Protein AF-A0AAW1HS31-F1 (afdb_monomer_lite)

Organism: Popillia japonica (NCBI:txid7064)

InterPro domains:
  IPR005956 4-hydroxyphenylpyruvate dioxygenase [PTHR11959] (34-138)
  IPR029068 Glyoxalase/Bleomycin resistance protein/Dihydroxybiphenyl dioxygenase [G3DSA:3.10.180.10] (16-138)
  IPR029068 Glyoxalase/Bleomycin resistance protein/Dihydroxybiphenyl dioxygenase [SSF54593] (34-125)

Sequence (138 aa):
MDITKLLNTITTIPNKKETLLHELRPSTHVPEQKVKNLKERGTEFLQVPDSYYELLRERLKESKVQVAESLDTLQELKILIDYDDDGYLLQIFTKNMQDRPTLFLEVIQRRNHNGFGAGNFKSLFEAIELEQAKRGNL

Secondary structure (DSSP, 8-state):
--HHHHHHHHHT-TT-TTSS-S--------HHHHHHHHHHTT-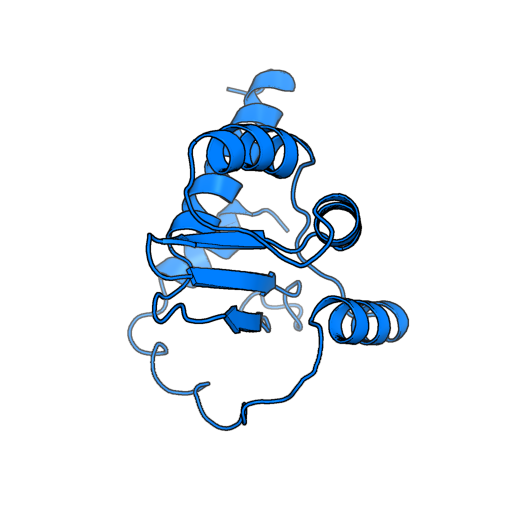-B----HHHHHHHHHHHHS-S----S-HHHHHHHT-EEEE-SS-EEEEEEBPPSSSSTT---EEEEEES--S--HHHHHHHHHHHHHHHHHHT--

Radius of gyration: 15.39 Å; chains: 1; bounding box: 34×44×35 Å

Foldseek 3Di:
DDVVVLVCLVVPDPPPPPPPPPDDDQDPDDVLVVLVVCVVVVWAWDAFDVVLLVVVVVVVVVAPEDDPDDSVSCNVSVWFWDDDNQWIKIKIKTQQPDPPRNDIDMDMDTDRDDDDCPVRVVSSVVRVVVVCVVVPPD

pLDDT: mean 73.78, std 20.21, range [31.97, 94.31]

Structure (mmCIF, N/CA/C/O backbone):
data_AF-A0AAW1HS31-F1
#
_entry.id   AF-A0AAW1HS31-F1
#
loop_
_atom_site.group_PDB
_atom_site.id
_atom_site.type_symbol
_atom_site.label_atom_id
_atom_site.label_alt_id
_atom_site.label_comp_id
_atom_site.label_asym_id
_atom_site.label_entity_id
_atom_site.label_seq_id
_atom_site.pdbx_PDB_ins_code
_atom_site.Cartn_x
_atom_site.Cartn_y
_atom_site.Cartn_z
_atom_site.occupancy
_atom_site.B_iso_or_equiv
_atom_site.auth_seq_id
_atom_site.auth_comp_id
_atom_site.auth_asym_id
_atom_site.auth_atom_id
_atom_site.pdbx_PDB_model_num
ATOM 1 N N . MET A 1 1 ? -10.506 2.565 15.817 1.00 46.16 1 MET A N 1
ATOM 2 C CA . MET A 1 1 ? -9.330 1.968 16.478 1.00 46.16 1 MET A CA 1
ATOM 3 C C . MET A 1 1 ? -8.109 2.712 15.982 1.00 46.16 1 MET A C 1
ATOM 5 O O . MET A 1 1 ? -7.924 2.783 14.777 1.00 46.16 1 MET A O 1
ATOM 9 N N . ASP A 1 2 ? -7.380 3.345 16.894 1.00 42.19 2 ASP A N 1
ATOM 10 C CA . ASP A 1 2 ? -6.192 4.146 16.598 1.00 42.19 2 ASP A CA 1
ATOM 11 C C . ASP A 1 2 ? -5.081 3.240 16.044 1.00 42.19 2 ASP A C 1
ATOM 13 O O . ASP A 1 2 ? -4.793 2.196 16.637 1.00 42.19 2 ASP A O 1
ATOM 17 N N . ILE A 1 3 ? -4.492 3.608 14.906 1.00 41.12 3 ILE A N 1
ATOM 18 C CA . ILE A 1 3 ? -3.415 2.851 14.247 1.00 41.12 3 ILE A CA 1
ATOM 19 C C . ILE A 1 3 ? -2.239 2.658 15.218 1.00 41.12 3 ILE A C 1
ATOM 21 O O . ILE A 1 3 ? -1.629 1.591 15.255 1.00 41.12 3 ILE A O 1
ATOM 25 N N . THR A 1 4 ? -2.039 3.616 16.123 1.00 38.69 4 THR A N 1
ATOM 26 C CA . THR A 1 4 ? -1.068 3.571 17.222 1.00 38.69 4 THR A CA 1
ATOM 27 C C . THR A 1 4 ? -1.280 2.378 18.166 1.00 38.69 4 THR A C 1
ATOM 29 O O . THR A 1 4 ? -0.321 1.766 18.634 1.00 38.69 4 THR A O 1
ATOM 32 N N . LYS A 1 5 ? -2.535 1.975 18.422 1.00 44.06 5 LYS A N 1
ATOM 33 C CA . LYS A 1 5 ? -2.842 0.798 19.257 1.00 44.06 5 LYS A CA 1
ATOM 34 C C . LYS A 1 5 ? -2.558 -0.515 18.531 1.00 44.06 5 LYS A C 1
ATOM 36 O O . LYS A 1 5 ? -2.081 -1.448 19.166 1.00 44.06 5 LYS A O 1
ATOM 41 N N . LEU A 1 6 ? -2.810 -0.575 17.222 1.00 43.94 6 LEU A N 1
ATOM 42 C CA . LEU A 1 6 ? -2.469 -1.742 16.404 1.00 43.94 6 LEU A CA 1
ATOM 43 C C . LEU A 1 6 ? -0.945 -1.934 16.334 1.00 43.94 6 LEU A C 1
ATOM 45 O O . LEU A 1 6 ? -0.460 -3.053 16.485 1.00 43.94 6 LEU A O 1
ATOM 49 N N . LEU A 1 7 ? -0.198 -0.833 16.194 1.00 45.41 7 LEU A N 1
ATOM 50 C CA . LEU A 1 7 ? 1.267 -0.815 16.181 1.00 45.41 7 LEU A CA 1
ATOM 51 C C . LEU A 1 7 ? 1.863 -1.366 17.480 1.00 45.41 7 LEU A C 1
ATOM 53 O O . LEU A 1 7 ? 2.712 -2.252 17.421 1.00 45.41 7 LEU A O 1
ATOM 57 N N . ASN A 1 8 ? 1.371 -0.922 18.641 1.00 40.22 8 ASN A N 1
ATOM 58 C CA . ASN A 1 8 ? 1.824 -1.456 19.928 1.00 40.22 8 ASN A CA 1
ATOM 59 C C . ASN A 1 8 ? 1.513 -2.944 20.085 1.00 40.22 8 ASN A C 1
ATOM 61 O O . ASN A 1 8 ? 2.311 -3.665 20.670 1.00 40.22 8 ASN A O 1
ATOM 65 N N . THR A 1 9 ? 0.395 -3.441 19.554 1.00 43.16 9 THR A N 1
ATOM 66 C CA . THR A 1 9 ? 0.098 -4.877 19.612 1.00 43.16 9 THR A CA 1
ATOM 67 C C . THR A 1 9 ? 1.011 -5.700 18.703 1.00 43.16 9 THR A C 1
ATOM 69 O O . THR A 1 9 ? 1.429 -6.781 19.096 1.00 43.16 9 THR A O 1
ATOM 72 N N . ILE A 1 10 ? 1.378 -5.202 17.521 1.00 40.97 10 ILE A N 1
ATOM 73 C CA . ILE A 1 10 ? 2.256 -5.933 16.594 1.00 40.97 10 ILE A CA 1
ATOM 74 C C . ILE A 1 10 ? 3.709 -5.962 17.100 1.00 40.97 10 ILE A C 1
ATOM 76 O O . ILE A 1 10 ? 4.384 -6.983 16.968 1.00 40.97 10 ILE A O 1
ATOM 80 N N . THR A 1 11 ? 4.194 -4.880 17.718 1.00 37.47 11 THR A N 1
ATOM 81 C CA . THR A 1 11 ? 5.575 -4.793 18.230 1.00 37.47 11 THR A CA 1
ATOM 82 C C . THR A 1 11 ? 5.789 -5.512 19.565 1.00 37.47 11 THR A C 1
ATOM 84 O O . THR A 1 11 ? 6.919 -5.894 19.866 1.00 37.47 11 THR A O 1
ATOM 87 N N . THR A 1 12 ? 4.732 -5.734 20.357 1.00 35.53 12 THR A N 1
ATOM 88 C CA . THR A 1 12 ? 4.826 -6.321 21.710 1.00 35.53 12 THR A CA 1
ATOM 89 C C . THR A 1 12 ? 4.502 -7.807 21.798 1.00 35.53 12 THR A C 1
ATOM 91 O O . THR A 1 12 ? 4.485 -8.324 22.908 1.00 35.53 12 THR A O 1
ATOM 94 N N . ILE A 1 13 ? 4.275 -8.522 20.691 1.00 40.03 13 ILE A N 1
ATOM 95 C CA . ILE A 1 13 ? 4.092 -9.982 20.724 1.00 40.03 13 ILE A CA 1
ATOM 96 C C . ILE A 1 13 ? 5.450 -10.663 20.491 1.00 40.03 13 ILE A C 1
ATOM 98 O O . ILE A 1 13 ? 5.877 -10.804 19.339 1.00 40.03 13 ILE A O 1
ATOM 102 N N . PRO A 1 14 ? 6.149 -11.136 21.543 1.00 35.47 14 PRO A N 1
ATOM 103 C CA . PRO A 1 14 ? 7.356 -11.922 21.374 1.00 35.47 14 PRO A CA 1
ATOM 104 C C . PRO A 1 14 ? 6.911 -13.353 21.027 1.00 35.47 14 PRO A C 1
ATOM 106 O O . PRO A 1 14 ? 6.043 -13.921 21.686 1.00 35.47 14 PRO A O 1
ATOM 109 N N . ASN A 1 15 ? 7.496 -13.954 19.992 1.00 35.78 15 ASN A N 1
ATOM 110 C CA . ASN A 1 15 ? 7.335 -15.381 19.659 1.00 35.78 15 ASN A CA 1
ATOM 111 C C . ASN A 1 15 ? 5.960 -15.882 19.158 1.00 35.78 15 ASN A C 1
ATOM 113 O O . ASN A 1 15 ? 5.616 -17.040 19.370 1.00 35.78 15 ASN A O 1
ATOM 117 N N . LYS A 1 16 ? 5.217 -15.093 18.368 1.00 36.88 16 LYS A N 1
ATOM 118 C CA . LYS A 1 16 ? 4.195 -15.641 17.435 1.00 36.88 16 LYS A CA 1
ATOM 119 C C . LYS A 1 16 ? 4.514 -15.416 15.952 1.00 36.88 16 LYS A C 1
ATOM 121 O O . LYS A 1 16 ? 3.624 -15.447 15.110 1.00 36.88 16 LYS A O 1
ATOM 126 N N . LYS A 1 17 ? 5.793 -15.228 15.613 1.00 39.12 17 LYS A N 1
ATOM 127 C CA . LYS A 1 17 ? 6.248 -15.072 14.220 1.00 39.12 17 LYS A CA 1
ATOM 128 C C . LYS A 1 17 ? 6.181 -16.367 13.382 1.00 39.12 17 LYS A C 1
ATOM 130 O O . LYS A 1 17 ? 6.359 -16.285 12.175 1.00 39.12 17 LYS A O 1
ATOM 135 N N . GLU A 1 18 ? 5.880 -17.530 13.973 1.00 33.84 18 GLU A N 1
ATOM 136 C CA . GLU A 1 18 ? 6.048 -18.841 13.309 1.00 33.84 18 GLU A CA 1
ATOM 137 C C . GLU A 1 18 ? 4.809 -19.762 13.251 1.00 33.84 18 GLU A C 1
ATOM 139 O O . GLU A 1 18 ? 4.937 -20.933 12.912 1.00 33.84 18 GLU A O 1
ATOM 144 N N . THR A 1 19 ? 3.579 -19.302 13.517 1.00 31.97 19 THR A N 1
ATOM 145 C CA . THR A 1 19 ? 2.405 -20.216 13.448 1.00 31.97 19 THR A CA 1
ATOM 146 C C . THR A 1 19 ? 1.187 -19.635 12.739 1.00 31.97 19 THR A C 1
ATOM 148 O O . THR A 1 19 ? 0.062 -19.769 13.205 1.00 31.97 19 THR A O 1
ATOM 151 N N . LEU A 1 20 ? 1.415 -19.008 11.584 1.00 34.28 20 LEU A N 1
ATOM 152 C CA . LEU A 1 20 ? 0.388 -18.693 10.575 1.00 34.28 20 LEU A CA 1
ATOM 153 C C . LEU A 1 20 ? 0.937 -18.905 9.144 1.00 34.28 20 LEU A C 1
ATOM 155 O O . LEU A 1 20 ? 0.492 -18.278 8.192 1.00 34.28 20 LEU A O 1
ATOM 159 N N . LEU A 1 21 ? 1.934 -19.790 8.998 1.00 34.44 21 LEU A N 1
ATOM 160 C CA . LEU A 1 21 ? 2.658 -20.076 7.748 1.00 34.44 21 LEU A CA 1
ATOM 161 C C . LEU A 1 21 ? 2.262 -21.410 7.092 1.00 34.44 21 LEU A C 1
ATOM 163 O O . LEU A 1 21 ? 3.036 -21.966 6.318 1.00 34.44 21 LEU A O 1
ATOM 167 N N . HIS A 1 22 ? 1.067 -21.938 7.363 1.00 32.50 22 HIS A N 1
ATOM 168 C CA . HIS A 1 22 ? 0.585 -23.123 6.655 1.00 32.50 22 HIS A CA 1
ATOM 169 C C . HIS A 1 22 ? -0.634 -22.804 5.791 1.00 32.50 22 HIS A C 1
ATOM 171 O O . HIS A 1 22 ? -1.674 -22.390 6.287 1.00 32.50 22 HIS A O 1
ATOM 177 N N . GLU A 1 23 ? -0.439 -23.055 4.495 1.00 32.75 23 GLU A N 1
ATOM 178 C CA . GLU A 1 23 ? -1.388 -23.010 3.378 1.00 32.75 23 GLU A CA 1
ATOM 179 C C . GLU A 1 23 ? -1.634 -21.660 2.704 1.00 32.75 23 GLU A C 1
ATOM 181 O O . GLU A 1 23 ? -2.734 -21.123 2.720 1.00 32.75 23 GLU A O 1
ATOM 186 N N . LEU A 1 24 ? -0.655 -21.209 1.916 1.00 34.94 24 LEU A N 1
ATOM 187 C CA . LEU A 1 24 ? -0.963 -20.563 0.639 1.00 34.94 24 LEU A CA 1
ATOM 188 C C . LEU A 1 24 ? -0.069 -21.172 -0.450 1.00 34.94 24 LEU A C 1
ATOM 190 O O . LEU A 1 24 ? 1.069 -20.765 -0.664 1.00 34.94 24 LEU A O 1
ATOM 194 N N . ARG A 1 25 ? -0.609 -22.197 -1.128 1.00 33.06 25 ARG A N 1
ATOM 195 C CA . ARG A 1 25 ? -0.140 -22.667 -2.446 1.00 33.06 25 ARG A CA 1
ATOM 196 C C . ARG A 1 25 ? 0.005 -21.471 -3.401 1.00 33.06 25 ARG A C 1
ATOM 198 O O . ARG A 1 25 ? -0.732 -20.499 -3.210 1.00 33.06 25 ARG A O 1
ATOM 205 N N . PRO A 1 26 ? 0.839 -21.554 -4.461 1.00 36.44 26 PRO A N 1
ATOM 206 C CA . PRO A 1 26 ? 0.856 -20.565 -5.536 1.00 36.44 26 PRO A CA 1
ATOM 207 C C . PRO A 1 26 ? -0.517 -20.577 -6.208 1.00 36.44 26 PRO A C 1
ATOM 209 O O . PRO A 1 26 ? -0.817 -21.372 -7.093 1.00 36.44 26 PRO A O 1
ATOM 212 N N . SER A 1 27 ? -1.401 -19.751 -5.675 1.00 37.50 27 SER A N 1
ATOM 213 C CA . SER A 1 27 ? -2.766 -19.610 -6.122 1.00 37.50 27 SER A CA 1
ATOM 214 C C . SER A 1 27 ? -2.736 -18.379 -6.995 1.00 37.50 27 SER A C 1
ATOM 216 O O . SER A 1 27 ? -2.393 -17.299 -6.527 1.00 37.50 27 SER A O 1
ATOM 218 N N . THR A 1 28 ? -3.097 -18.559 -8.254 1.00 44.38 28 THR A N 1
ATOM 219 C CA . THR A 1 28 ? -3.343 -17.561 -9.306 1.00 44.38 28 THR A CA 1
ATOM 220 C C . THR A 1 28 ? -4.441 -16.539 -8.951 1.00 44.38 28 THR A C 1
ATOM 222 O O . THR A 1 28 ? -5.159 -16.053 -9.819 1.00 44.38 28 THR A O 1
ATOM 225 N N . HIS A 1 29 ? -4.628 -16.234 -7.669 1.00 51.25 29 HIS A N 1
ATOM 226 C CA . HIS A 1 29 ? -5.704 -15.400 -7.166 1.00 51.25 29 HIS A CA 1
ATOM 227 C C . HIS A 1 29 ? -5.190 -13.990 -6.922 1.00 51.25 29 HIS A C 1
ATOM 229 O O . HIS A 1 29 ? -4.667 -13.673 -5.856 1.00 51.25 29 HIS A O 1
ATOM 235 N N . VAL A 1 30 ? -5.420 -13.181 -7.949 1.00 61.38 30 VAL A N 1
ATOM 236 C CA . VAL A 1 30 ? -5.379 -11.721 -7.977 1.00 61.38 30 VAL A CA 1
ATOM 237 C C . VAL A 1 30 ? -5.971 -11.170 -6.660 1.00 61.38 30 VAL A C 1
ATOM 239 O O . VAL A 1 30 ? -7.169 -11.383 -6.408 1.00 61.38 30 VAL A O 1
ATOM 242 N N . PRO A 1 31 ? -5.174 -10.546 -5.765 1.00 69.19 31 PRO A N 1
ATOM 243 C CA . PRO A 1 31 ? -5.621 -10.087 -4.453 1.00 69.19 31 PRO A CA 1
ATOM 244 C C . PRO A 1 31 ? -6.824 -9.158 -4.561 1.00 69.19 31 PRO A C 1
ATOM 246 O O . PRO A 1 31 ? -7.677 -9.181 -3.681 1.00 69.19 31 PRO A O 1
ATOM 249 N N . GLU A 1 32 ? -6.977 -8.435 -5.665 1.00 79.50 32 GLU A N 1
ATOM 250 C CA . GLU A 1 32 ? -8.106 -7.560 -5.937 1.00 79.50 32 GLU A CA 1
ATOM 251 C C . GLU A 1 32 ? -9.443 -8.303 -5.857 1.00 79.50 32 GLU A C 1
ATOM 253 O O . GLU A 1 32 ? -10.352 -7.865 -5.152 1.00 79.50 32 GLU A O 1
ATOM 258 N N . GLN A 1 33 ? -9.562 -9.462 -6.517 1.00 81.81 33 GLN A N 1
ATOM 259 C CA . GLN A 1 33 ? -10.803 -10.240 -6.496 1.00 81.81 33 GLN A CA 1
ATOM 260 C C . GLN A 1 33 ? -11.068 -10.824 -5.108 1.00 81.81 33 GLN A C 1
ATOM 262 O O . GLN A 1 33 ? -12.203 -10.826 -4.631 1.00 81.81 33 GLN A O 1
ATOM 267 N N . LYS A 1 34 ? -10.018 -11.297 -4.428 1.00 83.50 34 LYS A N 1
ATOM 268 C CA . LYS A 1 34 ? -10.147 -11.852 -3.078 1.00 83.50 34 LYS A CA 1
ATOM 269 C C . LYS A 1 34 ? -10.584 -10.778 -2.081 1.00 83.50 34 LYS A C 1
ATOM 271 O O . LYS A 1 34 ? -11.472 -11.028 -1.270 1.00 83.50 34 LYS A O 1
ATOM 276 N N . VAL A 1 35 ? -10.014 -9.578 -2.173 1.00 85.00 35 VAL A N 1
ATOM 277 C CA . VAL A 1 35 ? -10.375 -8.425 -1.340 1.00 85.00 35 VAL A CA 1
ATOM 278 C C . VAL A 1 35 ? -11.803 -7.977 -1.620 1.00 85.00 35 VAL A C 1
ATOM 280 O O . VAL A 1 35 ? -12.547 -7.770 -0.665 1.00 85.00 35 VAL A O 1
ATOM 283 N N . LYS A 1 36 ? -12.222 -7.893 -2.889 1.00 86.62 36 LYS A N 1
ATOM 284 C CA . LYS A 1 36 ? -13.615 -7.578 -3.256 1.00 86.62 36 LYS A CA 1
ATOM 285 C C . LYS A 1 36 ? -14.598 -8.562 -2.621 1.00 86.62 36 LYS A C 1
ATOM 287 O O . LYS A 1 36 ? -15.472 -8.141 -1.870 1.00 86.62 36 LYS A O 1
ATOM 292 N N . ASN A 1 37 ? -14.369 -9.864 -2.794 1.00 87.38 37 ASN A N 1
ATOM 293 C CA . ASN A 1 37 ? -15.227 -10.906 -2.220 1.00 87.38 37 ASN A CA 1
ATOM 294 C C . ASN A 1 37 ? -15.282 -10.844 -0.681 1.00 87.38 37 ASN A C 1
ATOM 296 O O . ASN A 1 37 ? -16.322 -11.103 -0.076 1.00 87.38 37 ASN A O 1
ATOM 300 N N . LEU A 1 38 ? -14.162 -10.531 -0.021 1.00 86.62 38 LEU A N 1
ATOM 301 C CA . LEU A 1 38 ? -14.115 -10.387 1.436 1.00 86.62 38 LEU A CA 1
ATOM 302 C C . LEU A 1 38 ? -14.865 -9.134 1.911 1.00 86.62 38 LEU A C 1
ATOM 304 O O . LEU A 1 38 ? -15.599 -9.218 2.897 1.00 86.62 38 LEU A O 1
ATOM 308 N N . LYS A 1 39 ? -14.734 -8.006 1.199 1.00 86.75 39 LYS A N 1
ATOM 309 C CA . LYS A 1 39 ? -15.487 -6.771 1.476 1.00 86.75 39 LYS A CA 1
ATOM 310 C C . LYS A 1 39 ? -16.993 -6.993 1.329 1.00 86.75 39 LYS A C 1
ATOM 312 O O . LYS A 1 39 ? -17.744 -6.615 2.221 1.00 86.75 39 LYS A O 1
ATOM 317 N N . GLU A 1 40 ? -17.429 -7.671 0.268 1.00 89.94 40 GLU A N 1
ATOM 318 C CA . GLU A 1 40 ? -18.842 -8.026 0.045 1.00 89.94 40 GLU A CA 1
ATOM 319 C C . GLU A 1 40 ? -19.421 -8.896 1.170 1.00 89.94 40 GLU A C 1
ATOM 321 O O . GLU A 1 40 ? -20.599 -8.797 1.502 1.00 89.94 40 GLU A O 1
ATOM 326 N N . ARG A 1 41 ? -18.581 -9.717 1.807 1.00 89.88 41 ARG A N 1
ATOM 327 C CA . ARG A 1 41 ? -18.941 -10.544 2.969 1.00 89.88 41 ARG A CA 1
ATOM 328 C C . ARG A 1 41 ? -18.869 -9.801 4.308 1.00 89.88 41 ARG A C 1
ATOM 330 O O . ARG A 1 41 ? -18.986 -10.435 5.352 1.00 89.88 41 ARG A O 1
ATOM 337 N N . GLY A 1 42 ? -18.656 -8.486 4.295 1.00 88.50 42 GLY A N 1
ATOM 338 C CA . GLY A 1 42 ? -18.594 -7.654 5.498 1.00 88.50 42 GLY A CA 1
ATOM 339 C C . GLY A 1 42 ? -17.232 -7.632 6.193 1.00 88.50 42 GLY A C 1
ATOM 340 O O . GLY A 1 42 ? -17.139 -7.152 7.319 1.00 88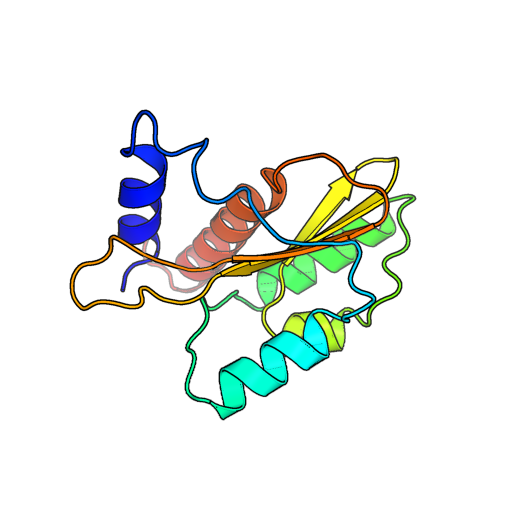.50 42 GLY A O 1
ATOM 341 N N . THR A 1 43 ? -16.164 -8.131 5.557 1.00 87.56 43 THR A N 1
ATOM 342 C CA . THR A 1 43 ? -14.812 -8.006 6.124 1.00 87.56 43 THR A CA 1
ATOM 343 C C . THR A 1 43 ? -14.347 -6.560 6.024 1.00 87.56 43 THR A C 1
ATOM 345 O O . THR A 1 43 ? -14.252 -5.996 4.933 1.00 87.56 43 THR A O 1
ATOM 348 N N . GLU A 1 44 ? -14.000 -5.971 7.162 1.00 87.50 44 GLU A N 1
ATOM 349 C CA . GLU A 1 44 ? -13.411 -4.640 7.204 1.00 87.50 44 GLU A CA 1
ATOM 350 C C . GLU A 1 44 ? -11.886 -4.701 7.092 1.00 87.50 44 GLU A C 1
ATOM 352 O O . GLU A 1 44 ? -11.231 -5.537 7.716 1.00 87.50 44 GLU A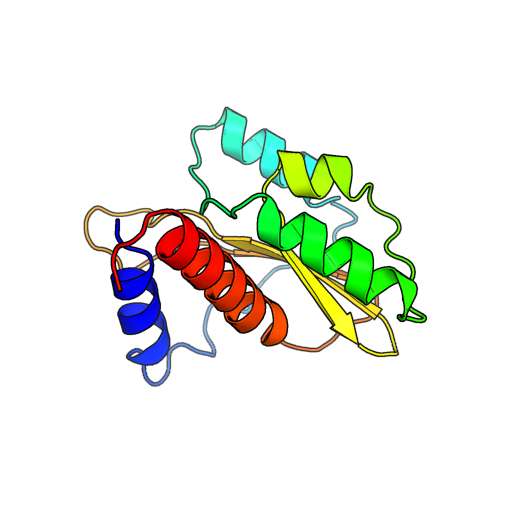 O 1
ATOM 357 N N . PHE A 1 45 ? -11.310 -3.761 6.345 1.00 88.19 45 PHE A N 1
ATOM 358 C CA . PHE A 1 45 ? -9.866 -3.629 6.156 1.00 88.19 45 PHE A CA 1
ATOM 359 C C . PHE A 1 45 ? -9.331 -2.343 6.782 1.00 88.19 45 PHE A C 1
ATOM 361 O O . PHE A 1 45 ? -10.086 -1.395 7.046 1.00 88.19 45 PHE A O 1
ATOM 368 N N . LEU A 1 46 ? -8.023 -2.322 7.044 1.00 85.31 46 LEU A N 1
ATOM 369 C CA . LEU A 1 46 ? -7.334 -1.098 7.426 1.00 85.31 46 LEU A CA 1
ATOM 370 C C . LEU A 1 46 ? -7.477 -0.054 6.318 1.00 85.31 46 LEU A C 1
ATOM 372 O O . LEU A 1 46 ? -7.495 -0.371 5.130 1.00 85.31 46 LEU A O 1
ATOM 376 N N . GLN A 1 47 ? -7.610 1.201 6.733 1.00 85.25 47 GLN A N 1
ATOM 377 C CA . GLN A 1 47 ? -7.655 2.325 5.812 1.00 85.25 47 GLN A CA 1
ATOM 378 C C . GLN A 1 47 ? -6.235 2.801 5.539 1.00 85.25 47 GLN A C 1
ATOM 380 O O . GLN A 1 47 ? -5.417 2.882 6.457 1.00 85.25 47 GLN A O 1
ATOM 385 N N . VAL A 1 48 ? -5.975 3.126 4.278 1.00 87.38 48 VAL A N 1
ATOM 386 C CA . VAL A 1 48 ? -4.705 3.675 3.810 1.00 87.38 48 VAL A CA 1
ATOM 387 C C . VAL A 1 48 ? -5.004 5.049 3.204 1.00 87.38 48 VAL A C 1
ATOM 389 O O . VAL A 1 48 ? -5.887 5.140 2.338 1.00 87.38 48 VAL A O 1
ATOM 392 N N . PRO A 1 49 ? -4.343 6.119 3.673 1.00 87.38 49 PRO A N 1
ATOM 393 C CA . PRO A 1 49 ? -4.564 7.461 3.143 1.00 87.38 49 PRO A CA 1
ATOM 394 C C . PRO A 1 49 ? -4.136 7.539 1.674 1.00 87.38 49 PRO A C 1
ATOM 396 O O . PRO A 1 49 ? -3.209 6.848 1.253 1.00 87.38 49 PRO A O 1
ATOM 399 N N . ASP A 1 50 ? -4.793 8.386 0.879 1.00 90.00 50 ASP A N 1
ATOM 400 C CA . ASP A 1 50 ? -4.495 8.493 -0.559 1.00 90.00 50 ASP A CA 1
ATOM 401 C C . ASP A 1 50 ? -3.073 9.012 -0.826 1.00 90.00 50 ASP A C 1
ATOM 403 O O . ASP A 1 50 ? -2.444 8.617 -1.808 1.00 90.00 50 ASP A O 1
ATOM 407 N N . SER A 1 51 ? -2.517 9.779 0.117 1.00 87.75 51 SER A N 1
ATOM 408 C CA . SER A 1 51 ? -1.127 10.243 0.100 1.00 87.75 51 SER A CA 1
ATOM 409 C C . SER A 1 51 ? -0.100 9.111 0.011 1.00 87.75 51 SER A C 1
ATOM 411 O O . SER A 1 51 ? 0.974 9.306 -0.555 1.00 87.75 51 SER A O 1
ATOM 413 N N . TYR A 1 52 ? -0.416 7.912 0.513 1.00 91.06 52 TYR A N 1
ATOM 414 C CA . TYR A 1 52 ? 0.442 6.739 0.336 1.00 91.06 52 TYR A CA 1
ATOM 415 C C . TYR A 1 52 ? 0.633 6.412 -1.150 1.00 91.06 52 TYR A C 1
ATOM 417 O O . TYR A 1 52 ? 1.755 6.179 -1.593 1.00 91.06 52 TYR A O 1
ATOM 425 N N . TYR A 1 53 ? -0.451 6.427 -1.930 1.00 92.06 53 TYR A N 1
ATOM 426 C CA . TYR A 1 53 ? -0.422 6.088 -3.353 1.00 92.06 53 TYR A CA 1
ATOM 427 C C . TYR A 1 53 ? 0.205 7.196 -4.193 1.00 92.06 53 TYR A C 1
ATOM 429 O O . TYR A 1 53 ? 0.869 6.900 -5.182 1.00 92.06 53 TYR A O 1
ATOM 437 N N . GLU A 1 54 ? 0.037 8.456 -3.790 1.00 91.06 54 GLU A N 1
ATOM 438 C CA . GLU A 1 54 ? 0.750 9.590 -4.388 1.00 91.06 54 GLU A CA 1
ATOM 439 C C . GLU A 1 54 ? 2.269 9.402 -4.253 1.00 91.06 54 GLU A C 1
ATOM 441 O O . GLU A 1 54 ? 2.986 9.401 -5.253 1.00 91.06 54 GLU A O 1
ATOM 446 N N . LEU A 1 55 ? 2.754 9.140 -3.033 1.00 89.94 55 LEU A N 1
ATOM 447 C CA . LEU A 1 55 ? 4.176 8.896 -2.766 1.00 89.94 55 LEU A CA 1
ATOM 448 C C . LEU A 1 55 ? 4.685 7.627 -3.459 1.00 89.94 55 LEU A C 1
ATOM 450 O O . LEU A 1 55 ? 5.784 7.621 -4.011 1.00 89.94 55 LEU A O 1
ATOM 454 N N . LEU A 1 56 ? 3.892 6.554 -3.459 1.00 91.19 56 LEU A N 1
ATOM 455 C CA . LEU A 1 56 ? 4.233 5.299 -4.126 1.00 91.19 56 LEU A CA 1
ATOM 456 C C . LEU A 1 56 ? 4.417 5.491 -5.635 1.00 91.19 56 LEU A C 1
ATOM 458 O O . LEU A 1 56 ? 5.370 4.959 -6.199 1.00 91.19 56 LEU A O 1
ATOM 462 N N . ARG A 1 57 ? 3.543 6.265 -6.291 1.00 93.25 57 ARG A N 1
ATOM 463 C CA . ARG A 1 57 ? 3.661 6.561 -7.727 1.00 93.25 57 ARG A CA 1
ATOM 464 C C . ARG A 1 57 ? 4.956 7.293 -8.045 1.00 93.25 57 ARG A C 1
ATOM 466 O O . ARG A 1 57 ? 5.589 6.950 -9.035 1.00 93.25 57 ARG A O 1
ATOM 473 N N . GLU A 1 58 ? 5.366 8.252 -7.218 1.00 92.12 58 GLU A N 1
ATOM 474 C CA . GLU A 1 58 ? 6.655 8.931 -7.401 1.00 92.12 58 GLU A CA 1
ATOM 475 C C . GLU A 1 58 ? 7.832 7.963 -7.231 1.00 92.12 58 GLU A C 1
ATOM 477 O O . GLU A 1 58 ? 8.700 7.898 -8.097 1.00 92.12 58 GLU A O 1
ATOM 482 N N . ARG A 1 59 ? 7.819 7.128 -6.185 1.00 90.19 59 ARG A N 1
ATOM 483 C CA . ARG A 1 59 ? 8.890 6.146 -5.935 1.00 90.19 59 ARG A CA 1
ATOM 484 C C . ARG A 1 59 ? 8.998 5.081 -7.035 1.00 90.19 59 ARG A C 1
ATOM 486 O O . ARG A 1 59 ? 10.099 4.662 -7.383 1.00 90.19 59 ARG A O 1
ATOM 493 N N . LEU A 1 60 ? 7.872 4.658 -7.614 1.00 91.38 60 LEU A N 1
ATOM 494 C CA . LEU A 1 60 ? 7.855 3.688 -8.712 1.00 91.38 60 LEU A CA 1
ATOM 495 C C . LEU A 1 60 ? 8.412 4.256 -10.024 1.00 91.38 60 LEU A C 1
ATOM 497 O O . LEU A 1 60 ? 8.938 3.480 -10.815 1.00 91.38 60 LEU A O 1
ATOM 501 N N . LYS A 1 61 ? 8.366 5.578 -10.257 1.00 91.31 61 LYS A N 1
ATOM 502 C CA . LYS A 1 61 ? 9.002 6.193 -11.444 1.00 91.31 61 LYS A CA 1
ATOM 503 C C . LYS A 1 61 ? 10.520 6.012 -11.448 1.00 91.31 61 LYS A C 1
ATOM 505 O O . LYS A 1 61 ? 11.120 5.952 -12.516 1.00 91.31 61 LYS A O 1
ATOM 510 N N . GLU A 1 62 ? 11.126 5.946 -10.266 1.00 88.75 62 GLU A N 1
ATOM 511 C CA . GLU A 1 62 ? 12.568 5.754 -10.082 1.00 88.75 62 GLU A CA 1
ATOM 512 C C . GLU A 1 62 ? 12.953 4.267 -9.967 1.00 88.75 62 GLU A C 1
ATOM 514 O O . GLU A 1 62 ? 14.135 3.923 -10.011 1.00 88.75 62 GLU A O 1
ATOM 519 N N . SER A 1 63 ? 11.965 3.376 -9.835 1.00 88.50 63 SER A N 1
ATOM 520 C CA . SER A 1 63 ? 12.164 1.937 -9.672 1.00 88.50 63 SER A CA 1
ATOM 521 C C . SER A 1 63 ? 12.261 1.208 -11.012 1.00 88.50 63 SER A C 1
ATOM 523 O O . SER A 1 63 ? 11.639 1.579 -12.005 1.00 88.50 63 SER A O 1
ATOM 525 N N . LYS A 1 64 ? 13.014 0.104 -11.028 1.00 89.38 64 LYS A N 1
ATOM 526 C CA . LYS A 1 64 ? 13.054 -0.834 -12.162 1.00 89.38 64 LYS A CA 1
ATOM 527 C C . LYS A 1 64 ? 11.880 -1.815 -12.154 1.00 89.38 64 LYS A C 1
ATOM 529 O O . LYS A 1 64 ? 11.628 -2.470 -13.166 1.00 89.38 64 LYS A O 1
ATOM 534 N N . VAL A 1 65 ? 11.173 -1.928 -11.030 1.00 90.12 65 VAL A N 1
ATOM 535 C CA . VAL A 1 65 ? 10.048 -2.849 -10.874 1.00 90.12 65 VAL A CA 1
ATOM 536 C C . VAL A 1 65 ? 8.833 -2.350 -11.630 1.00 90.12 65 VAL A C 1
ATOM 538 O O . VAL A 1 65 ? 8.402 -1.210 -11.473 1.00 90.12 65 VAL A O 1
ATOM 541 N N . GLN A 1 66 ? 8.224 -3.254 -12.393 1.00 89.62 66 GLN A N 1
ATOM 542 C CA . GLN A 1 66 ? 6.939 -3.017 -13.034 1.00 89.62 66 GLN A CA 1
ATOM 543 C C . GLN A 1 66 ? 5.844 -3.775 -12.291 1.00 89.62 66 GLN A C 1
ATOM 545 O O . GLN A 1 66 ? 5.769 -5.005 -12.344 1.00 89.62 66 GLN A O 1
ATOM 550 N N . VAL A 1 67 ? 4.982 -3.025 -11.607 1.00 91.06 67 VAL A N 1
ATOM 551 C CA . VAL A 1 67 ? 3.750 -3.555 -11.020 1.00 91.06 67 VAL A CA 1
ATOM 552 C C . VAL A 1 67 ? 2.751 -3.783 -12.152 1.00 91.06 67 VAL A C 1
ATOM 554 O O . VAL A 1 67 ? 2.412 -2.846 -12.870 1.00 91.06 67 VAL A O 1
ATOM 557 N N . ALA A 1 68 ? 2.300 -5.022 -12.346 1.00 90.94 68 ALA A N 1
ATOM 558 C CA . ALA A 1 68 ? 1.372 -5.335 -13.434 1.00 90.94 68 ALA A CA 1
ATOM 559 C C . ALA A 1 68 ? -0.094 -5.020 -13.094 1.00 90.94 68 ALA A C 1
ATOM 561 O O . ALA A 1 68 ? -0.917 -4.890 -13.997 1.00 90.94 68 ALA A O 1
ATOM 562 N N . GLU A 1 69 ? -0.440 -4.957 -11.810 1.00 89.62 69 GLU A N 1
ATOM 563 C CA . GLU A 1 69 ? -1.760 -4.562 -11.331 1.00 89.62 69 GLU A CA 1
ATOM 564 C C . GLU A 1 69 ? -1.951 -3.041 -11.464 1.00 89.62 69 GLU A C 1
ATOM 566 O O . GLU A 1 69 ? -1.011 -2.254 -11.333 1.00 89.62 69 GLU A O 1
ATOM 571 N N . SER A 1 70 ? -3.189 -2.603 -11.706 1.00 93.06 70 SER A N 1
ATOM 572 C CA . SER A 1 70 ? -3.500 -1.174 -11.803 1.00 93.06 70 SER A CA 1
ATOM 573 C C . SER A 1 70 ? -3.351 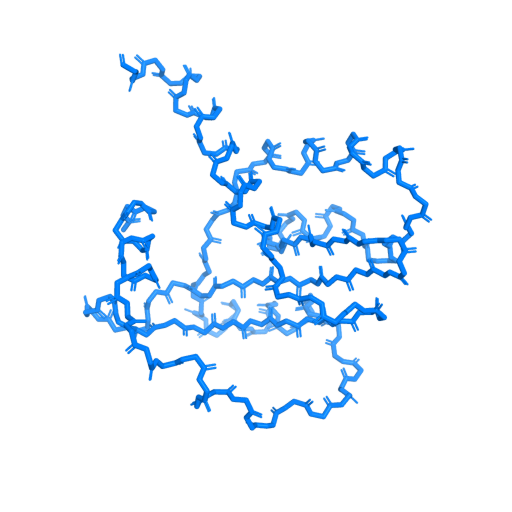-0.495 -10.443 1.00 93.06 70 SER A C 1
ATOM 575 O O . SER A 1 70 ? -4.091 -0.810 -9.509 1.00 93.06 70 SER A O 1
ATOM 577 N N . LEU A 1 71 ? -2.459 0.496 -10.347 1.00 92.50 71 LEU A N 1
ATOM 578 C CA . LEU A 1 71 ? -2.276 1.284 -9.123 1.00 92.50 71 LEU A CA 1
ATOM 579 C C . LEU A 1 71 ? -3.574 1.964 -8.664 1.00 92.50 71 LEU A C 1
ATOM 581 O O . LEU A 1 71 ? -3.788 2.105 -7.464 1.00 92.50 71 LEU A O 1
ATOM 585 N N . ASP A 1 72 ? -4.464 2.327 -9.590 1.00 94.00 72 ASP A N 1
ATOM 586 C CA . ASP A 1 72 ? -5.761 2.927 -9.258 1.00 94.00 72 ASP A CA 1
ATOM 587 C C . ASP A 1 72 ? -6.688 1.905 -8.588 1.00 94.00 72 ASP A C 1
ATOM 589 O O . ASP A 1 72 ? -7.350 2.211 -7.599 1.00 94.00 72 ASP A O 1
ATOM 593 N N . THR A 1 73 ? -6.687 0.659 -9.070 1.00 92.81 73 THR A N 1
ATOM 594 C CA . THR A 1 73 ? -7.450 -0.433 -8.445 1.00 92.81 73 THR A CA 1
ATOM 595 C C . THR A 1 73 ? -6.870 -0.804 -7.082 1.00 92.81 73 THR A C 1
ATOM 597 O O . THR A 1 73 ? -7.616 -1.017 -6.126 1.00 92.81 73 THR A O 1
ATOM 600 N N . LEU A 1 74 ? -5.541 -0.852 -6.959 1.00 93.25 74 LEU A N 1
ATOM 601 C CA . LEU A 1 74 ? -4.885 -1.099 -5.675 1.00 93.25 74 LEU A CA 1
ATOM 602 C C . LEU A 1 74 ? -5.205 0.015 -4.667 1.00 93.25 74 LEU A C 1
ATOM 604 O O . LEU A 1 74 ? -5.482 -0.280 -3.503 1.00 93.25 74 LEU A O 1
ATOM 608 N N . GLN A 1 75 ? -5.261 1.269 -5.125 1.00 94.31 75 GLN A N 1
ATOM 609 C CA . GLN A 1 75 ? -5.671 2.425 -4.331 1.00 94.31 75 GLN A CA 1
ATOM 610 C C . GLN A 1 75 ? -7.131 2.355 -3.880 1.00 94.31 75 GLN A C 1
ATOM 612 O O . GLN A 1 75 ? -7.416 2.553 -2.698 1.00 94.31 75 GLN A O 1
ATOM 617 N N . GLU A 1 76 ? -8.056 2.029 -4.781 1.00 93.00 76 GLU A N 1
ATOM 618 C CA . GLU A 1 76 ? -9.471 1.831 -4.448 1.00 93.00 76 GLU A CA 1
ATOM 619 C C . GLU A 1 76 ? -9.641 0.737 -3.383 1.00 93.00 76 GLU A C 1
ATOM 621 O O . GLU A 1 76 ? -10.407 0.861 -2.420 1.00 93.00 76 GLU A O 1
ATOM 626 N N . LEU A 1 77 ? -8.881 -0.350 -3.524 1.00 91.69 77 LEU A N 1
ATOM 627 C CA . LEU A 1 77 ? -8.973 -1.487 -2.623 1.00 91.69 77 LEU A CA 1
ATOM 628 C C . LEU A 1 77 ? -8.197 -1.313 -1.320 1.00 91.69 77 LEU A C 1
ATOM 630 O O . LEU A 1 77 ? -8.476 -2.074 -0.390 1.00 91.69 77 LEU A O 1
ATOM 634 N N . LYS A 1 78 ? -7.352 -0.281 -1.216 1.00 92.75 78 LYS A N 1
ATOM 635 C CA . LYS A 1 78 ? -6.462 -0.008 -0.079 1.00 92.75 78 LYS A CA 1
ATOM 636 C C . LYS A 1 78 ? -5.388 -1.092 0.106 1.00 92.75 78 LYS A C 1
ATOM 638 O O . LYS A 1 78 ? -5.043 -1.458 1.226 1.00 92.75 78 LYS A O 1
ATOM 643 N N . ILE A 1 79 ? -4.886 -1.622 -1.012 1.00 92.00 79 ILE A N 1
ATOM 644 C CA . ILE A 1 79 ? -3.803 -2.612 -1.070 1.00 92.00 79 ILE A CA 1
ATOM 645 C C . ILE A 1 79 ? -2.450 -1.890 -1.086 1.00 92.00 79 ILE A C 1
ATOM 647 O O . ILE A 1 79 ? -2.247 -0.956 -1.860 1.00 92.00 79 ILE A O 1
ATOM 651 N N . LEU A 1 80 ? -1.539 -2.328 -0.226 1.00 92.06 80 LEU A N 1
ATOM 652 C CA . LEU A 1 80 ? -0.173 -1.835 -0.074 1.00 92.06 80 LEU A CA 1
ATOM 653 C C . LEU A 1 80 ? 0.787 -2.595 -0.999 1.00 92.06 80 LEU A C 1
ATOM 655 O O . LEU A 1 80 ? 0.563 -3.772 -1.284 1.00 92.06 80 LEU A O 1
ATOM 659 N N . ILE A 1 81 ? 1.869 -1.943 -1.423 1.00 92.88 81 ILE A N 1
ATOM 660 C CA . ILE A 1 81 ? 2.927 -2.500 -2.271 1.00 92.88 81 ILE A CA 1
ATOM 661 C C . ILE A 1 81 ? 4.290 -2.288 -1.612 1.00 92.88 81 ILE A C 1
ATOM 663 O O . ILE A 1 81 ? 4.677 -1.149 -1.352 1.00 92.88 81 ILE A O 1
ATOM 667 N N . ASP A 1 82 ? 5.029 -3.380 -1.418 1.00 91.06 82 ASP A N 1
ATOM 668 C CA . ASP A 1 82 ? 6.466 -3.333 -1.117 1.00 91.06 82 ASP A CA 1
ATOM 669 C C . ASP A 1 82 ? 7.227 -3.967 -2.279 1.00 91.06 82 ASP A C 1
ATOM 671 O O . ASP A 1 82 ? 6.722 -4.906 -2.902 1.00 91.06 82 ASP A O 1
ATOM 675 N N . TYR A 1 83 ? 8.405 -3.447 -2.596 1.00 91.62 83 TYR A N 1
ATOM 676 C CA . TYR A 1 83 ? 9.185 -3.906 -3.740 1.00 91.62 83 TYR A CA 1
ATOM 677 C C . TYR A 1 83 ? 10.687 -3.776 -3.493 1.00 91.62 83 TYR A C 1
ATOM 679 O O . TYR A 1 83 ? 11.139 -2.917 -2.736 1.00 91.62 83 TYR A O 1
ATOM 687 N N . ASP A 1 84 ? 11.447 -4.633 -4.163 1.00 88.19 84 ASP A N 1
ATOM 688 C CA . ASP A 1 84 ? 12.908 -4.637 -4.205 1.00 88.19 84 ASP A CA 1
ATOM 689 C C . ASP A 1 84 ? 13.376 -4.661 -5.669 1.00 88.19 84 ASP A C 1
ATOM 691 O O . ASP A 1 84 ? 12.587 -4.400 -6.568 1.00 88.19 84 ASP A O 1
ATOM 695 N N . ASP A 1 85 ? 14.653 -4.920 -5.944 1.00 86.19 85 ASP A N 1
ATOM 696 C CA . ASP A 1 85 ? 15.146 -4.956 -7.329 1.00 86.19 85 ASP A CA 1
ATOM 697 C C . ASP A 1 85 ? 14.630 -6.168 -8.133 1.00 86.19 85 ASP A C 1
ATOM 699 O O . ASP A 1 85 ? 14.651 -6.140 -9.366 1.00 86.19 85 ASP A O 1
ATOM 703 N N . ASP A 1 86 ? 14.156 -7.219 -7.455 1.00 86.12 86 ASP A N 1
ATOM 704 C CA . ASP A 1 86 ? 13.818 -8.511 -8.054 1.00 86.12 86 ASP A CA 1
ATOM 705 C C . ASP A 1 86 ? 12.307 -8.697 -8.254 1.00 86.12 86 ASP A C 1
ATOM 707 O O . ASP A 1 86 ? 11.875 -9.476 -9.116 1.00 86.12 86 ASP A O 1
ATOM 711 N N . GLY A 1 87 ? 11.481 -7.989 -7.485 1.00 90.38 87 GLY A N 1
ATOM 712 C CA . GLY A 1 87 ? 10.038 -8.129 -7.552 1.00 90.38 87 GLY A CA 1
ATOM 713 C C . GLY A 1 87 ? 9.270 -7.241 -6.584 1.00 90.38 87 GLY A C 1
ATOM 714 O O . GLY A 1 87 ? 9.756 -6.243 -6.060 1.00 90.38 87 GLY A O 1
ATOM 715 N N . TYR A 1 88 ? 8.011 -7.606 -6.358 1.00 92.50 88 TYR A N 1
ATOM 716 C CA . TYR A 1 88 ? 7.137 -6.904 -5.425 1.00 92.50 88 TYR A CA 1
ATOM 717 C C . TYR A 1 88 ? 6.149 -7.837 -4.737 1.00 92.50 88 TYR A C 1
ATOM 719 O O . TYR A 1 88 ? 5.890 -8.969 -5.161 1.00 92.50 88 TYR A O 1
ATOM 727 N N . LEU A 1 89 ? 5.568 -7.345 -3.654 1.00 90.25 89 LEU A N 1
ATOM 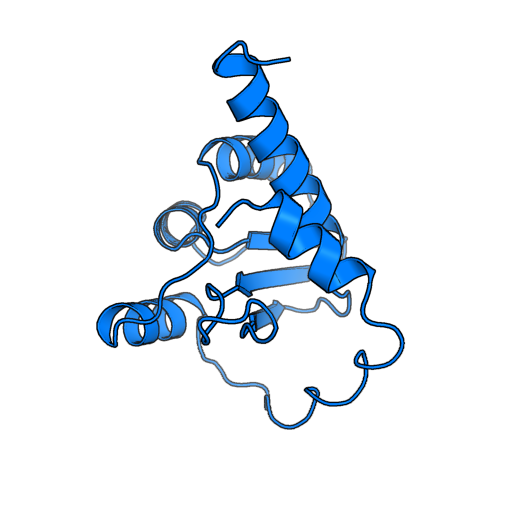728 C CA . LEU A 1 89 ? 4.457 -7.968 -2.964 1.00 90.25 89 LEU A CA 1
ATOM 729 C C . LEU A 1 89 ? 3.302 -6.985 -2.804 1.00 90.25 89 LEU A C 1
ATOM 731 O O . LEU A 1 89 ? 3.492 -5.774 -2.733 1.00 90.25 89 LEU A O 1
ATOM 735 N N . LEU A 1 90 ? 2.096 -7.537 -2.759 1.00 92.06 90 LEU A N 1
ATOM 736 C CA . LEU A 1 90 ? 0.852 -6.830 -2.501 1.00 92.06 90 LEU A CA 1
ATOM 737 C C . LEU A 1 90 ? 0.307 -7.313 -1.163 1.00 92.06 90 LEU A C 1
ATOM 739 O O . LEU A 1 90 ? 0.205 -8.522 -0.959 1.00 92.06 90 LEU A O 1
ATOM 743 N N . GLN A 1 91 ? -0.048 -6.396 -0.269 1.00 89.50 91 GLN A N 1
ATOM 744 C CA . GLN A 1 91 ? -0.524 -6.706 1.081 1.00 89.50 91 GLN A CA 1
ATOM 745 C C . GLN A 1 91 ? -1.762 -5.898 1.439 1.00 89.50 91 GLN A C 1
ATOM 747 O O . GLN A 1 91 ? -1.876 -4.721 1.116 1.00 89.50 91 GLN A O 1
ATOM 752 N N . ILE A 1 92 ? -2.676 -6.505 2.186 1.00 88.19 92 ILE A N 1
ATOM 753 C CA . ILE A 1 92 ? -3.742 -5.782 2.875 1.00 88.19 92 ILE A CA 1
ATOM 754 C C . ILE A 1 92 ? -4.084 -6.492 4.181 1.00 88.19 92 ILE A C 1
ATOM 756 O O . ILE A 1 92 ? -4.098 -7.722 4.259 1.00 88.19 92 ILE A O 1
ATOM 760 N N . PHE A 1 93 ? -4.379 -5.701 5.207 1.00 85.44 93 PHE A N 1
ATOM 761 C CA . PHE A 1 93 ? -4.685 -6.185 6.547 1.00 85.44 93 PHE A CA 1
ATOM 762 C C . PHE A 1 93 ? -6.150 -5.930 6.883 1.00 85.44 93 PHE A C 1
ATOM 764 O O . PHE A 1 93 ? -6.688 -4.851 6.608 1.00 85.44 93 PHE A O 1
ATOM 771 N N . THR A 1 94 ? -6.807 -6.911 7.495 1.00 83.44 94 THR A N 1
ATOM 772 C CA . THR A 1 94 ? -8.151 -6.709 8.040 1.00 83.44 94 THR A CA 1
ATOM 773 C C . THR A 1 94 ? -8.093 -5.806 9.273 1.00 83.44 94 THR A C 1
ATOM 775 O O . THR A 1 94 ? -7.060 -5.689 9.937 1.00 83.44 94 THR A O 1
ATOM 778 N N . LYS A 1 95 ? -9.225 -5.204 9.645 1.00 83.44 95 LYS A N 1
ATOM 779 C CA . LYS A 1 95 ? -9.411 -4.757 11.030 1.00 83.44 95 LYS A CA 1
ATOM 780 C C . LYS A 1 95 ? -9.382 -5.971 11.966 1.00 83.44 95 LYS A C 1
ATOM 782 O O . LYS A 1 95 ? -9.453 -7.124 11.528 1.00 83.44 95 LYS A O 1
ATOM 787 N N . ASN A 1 96 ? -9.276 -5.704 13.264 1.00 74.94 96 ASN A N 1
ATOM 788 C CA . ASN A 1 96 ? -9.336 -6.763 14.262 1.00 74.94 96 ASN A CA 1
ATOM 789 C C . ASN A 1 96 ? -10.676 -7.498 14.186 1.00 74.94 96 ASN A C 1
ATOM 791 O O . ASN A 1 96 ? -11.728 -6.868 14.124 1.00 74.94 96 ASN A O 1
ATOM 795 N N . MET A 1 97 ? -10.618 -8.829 14.192 1.00 72.31 97 MET A N 1
ATOM 796 C CA . MET A 1 97 ? -11.792 -9.699 14.041 1.00 72.31 97 MET A CA 1
ATOM 797 C C . MET A 1 97 ? -12.567 -9.917 15.346 1.00 72.31 97 MET A C 1
ATOM 799 O O . MET A 1 97 ? -13.597 -10.585 15.352 1.00 72.31 97 MET A O 1
ATOM 803 N N . GLN A 1 98 ? -12.044 -9.418 16.462 1.00 71.12 98 GLN A N 1
ATOM 804 C CA . GLN A 1 98 ? -12.628 -9.555 17.790 1.00 71.12 98 GLN A CA 1
ATOM 805 C C . GLN A 1 98 ? -12.634 -8.193 18.482 1.00 71.12 98 GLN A C 1
ATOM 807 O O . GLN A 1 98 ? -11.799 -7.334 18.186 1.00 71.12 98 GLN A O 1
ATOM 812 N N . ASP A 1 99 ? -13.522 -8.029 19.463 1.00 66.94 99 ASP A N 1
ATOM 813 C CA . ASP A 1 99 ? -13.595 -6.819 20.293 1.00 66.94 99 ASP A CA 1
ATOM 814 C C . ASP A 1 99 ? -12.273 -6.534 21.018 1.00 66.94 99 ASP A C 1
ATOM 816 O O . ASP A 1 99 ? -11.915 -5.384 21.281 1.00 66.94 99 ASP A O 1
ATOM 820 N N . ARG A 1 100 ? -11.512 -7.595 21.326 1.00 69.62 100 ARG A N 1
ATOM 821 C CA . ARG A 1 100 ? -10.138 -7.478 21.811 1.00 69.62 100 ARG A CA 1
ATOM 822 C C . ARG A 1 100 ? -9.180 -7.419 20.619 1.00 69.62 100 ARG A C 1
ATOM 824 O O . ARG A 1 100 ? -9.216 -8.315 19.778 1.00 69.62 100 ARG A O 1
ATOM 831 N N . PRO A 1 101 ? -8.292 -6.410 20.551 1.00 64.44 101 PRO A N 1
ATOM 832 C CA . PRO A 1 101 ? -7.476 -6.138 19.376 1.00 64.44 101 PRO A CA 1
ATOM 833 C C . PRO A 1 101 ? -6.278 -7.093 19.246 1.00 64.44 101 PRO A C 1
ATOM 835 O O . PRO A 1 101 ? -5.141 -6.649 19.278 1.00 64.44 101 PRO A O 1
ATOM 838 N N . THR A 1 102 ? -6.507 -8.403 19.165 1.00 71.06 102 THR A N 1
ATOM 839 C CA . THR A 1 102 ? -5.449 -9.430 19.236 1.00 71.06 102 THR A CA 1
ATOM 840 C C . THR A 1 102 ? -5.287 -10.252 17.963 1.00 71.06 102 THR A C 1
ATOM 842 O O . THR A 1 102 ? -4.246 -10.886 17.793 1.00 71.06 102 THR A O 1
ATOM 845 N N . LEU A 1 103 ? -6.290 -10.267 17.080 1.00 73.50 103 LEU A N 1
ATOM 846 C CA . LEU A 1 103 ? -6.281 -11.056 15.851 1.00 73.50 103 LEU A CA 1
ATOM 847 C C . LEU A 1 103 ? -6.731 -10.215 14.657 1.00 73.50 103 LEU A C 1
ATOM 849 O O . LEU A 1 103 ? -7.858 -9.716 14.626 1.00 73.50 103 LEU A O 1
ATOM 853 N N . PHE A 1 104 ? -5.865 -10.152 13.653 1.00 80.81 104 PHE A N 1
ATOM 854 C CA . PHE A 1 104 ? -6.147 -9.650 12.314 1.00 80.81 104 PHE A CA 1
ATOM 855 C C . PHE A 1 104 ? -5.671 -10.682 11.286 1.00 80.81 104 PHE A C 1
ATOM 857 O O . PHE A 1 104 ? -4.868 -11.563 11.601 1.00 80.81 104 PHE A O 1
ATOM 864 N N . LEU A 1 105 ? -6.179 -10.577 10.062 1.00 81.75 105 LEU A N 1
ATOM 865 C CA . LEU A 1 105 ? -5.748 -11.384 8.929 1.00 81.75 105 LEU A CA 1
ATOM 866 C C . LEU A 1 105 ? -4.984 -10.524 7.930 1.00 81.75 105 LEU A C 1
ATOM 868 O O . LEU A 1 105 ? -5.238 -9.327 7.782 1.00 81.75 105 LEU A O 1
ATOM 872 N N . GLU A 1 106 ? -4.083 -11.174 7.209 1.00 84.94 106 GLU A N 1
ATOM 873 C CA . GLU A 1 106 ? -3.334 -10.599 6.103 1.00 84.94 106 GLU A CA 1
ATOM 874 C C . GLU A 1 106 ? -3.691 -11.343 4.815 1.00 84.94 106 GLU A C 1
ATOM 876 O O . GLU A 1 106 ? -3.712 -12.577 4.770 1.00 84.94 106 GLU A O 1
ATOM 881 N N . VAL A 1 107 ? -3.960 -10.588 3.753 1.00 86.00 107 VAL A N 1
ATOM 882 C CA . VAL A 1 107 ? -3.983 -11.117 2.390 1.00 86.00 107 VAL A CA 1
ATOM 883 C C . VAL A 1 107 ? -2.732 -10.613 1.690 1.00 86.00 107 VAL A C 1
ATOM 885 O O . VAL A 1 107 ? -2.550 -9.406 1.551 1.00 86.00 107 VAL A O 1
ATOM 888 N N . ILE A 1 108 ? -1.889 -11.549 1.250 1.00 87.38 108 ILE A N 1
ATOM 889 C CA . ILE A 1 108 ? -0.617 -11.264 0.589 1.00 87.38 108 ILE A CA 1
ATOM 890 C C . ILE A 1 108 ? -0.521 -11.978 -0.765 1.00 87.38 108 ILE A C 1
ATOM 892 O O . ILE A 1 108 ? -0.844 -13.162 -0.874 1.00 87.38 108 ILE A O 1
ATOM 896 N N . GLN A 1 109 ? -0.046 -11.265 -1.787 1.00 87.25 109 GLN A N 1
ATOM 897 C CA . GLN A 1 109 ? 0.414 -11.826 -3.060 1.00 87.25 109 GLN A CA 1
ATOM 898 C C . GLN A 1 109 ? 1.884 -11.463 -3.254 1.00 87.25 109 GLN A C 1
ATOM 900 O O . GLN A 1 109 ? 2.283 -10.333 -2.999 1.00 87.25 109 GLN A O 1
ATOM 905 N N . ARG A 1 110 ? 2.690 -12.409 -3.736 1.00 88.94 110 ARG A N 1
ATOM 906 C CA . ARG A 1 110 ? 4.115 -12.202 -4.012 1.00 88.94 110 ARG A CA 1
ATOM 907 C C . ARG A 1 110 ? 4.384 -12.414 -5.488 1.00 88.94 110 ARG A C 1
ATOM 909 O O . ARG A 1 110 ? 3.932 -13.407 -6.056 1.00 88.94 110 ARG A O 1
ATOM 916 N N . ARG A 1 111 ? 5.159 -11.519 -6.089 1.00 89.56 111 ARG A N 1
ATOM 917 C CA . ARG A 1 111 ? 5.695 -11.667 -7.439 1.00 89.56 111 ARG A CA 1
ATOM 918 C C . ARG A 1 111 ? 7.196 -11.499 -7.369 1.00 89.56 111 ARG A C 1
ATOM 920 O O . ARG A 1 111 ? 7.699 -10.386 -7.348 1.00 89.56 111 ARG A O 1
ATOM 927 N N . ASN A 1 112 ? 7.873 -12.640 -7.277 1.00 88.75 112 ASN A N 1
ATOM 928 C CA . ASN A 1 112 ? 9.325 -12.724 -7.157 1.00 88.75 112 ASN A CA 1
ATOM 929 C C . ASN A 1 112 ? 9.914 -11.908 -5.985 1.00 88.75 112 ASN A C 1
ATOM 931 O O . ASN A 1 112 ? 11.012 -11.389 -6.085 1.00 88.75 112 ASN A O 1
ATOM 935 N N . HIS A 1 113 ? 9.178 -11.806 -4.872 1.00 85.06 113 HIS A N 1
ATOM 936 C CA . HIS A 1 113 ? 9.597 -11.053 -3.690 1.00 85.06 113 HIS A CA 1
ATOM 937 C C . HIS A 1 113 ? 9.489 -11.911 -2.427 1.00 85.06 113 HIS A C 1
ATOM 939 O O . HIS A 1 113 ? 8.397 -12.353 -2.039 1.00 85.06 113 HIS A O 1
ATOM 945 N N . ASN A 1 114 ? 10.620 -12.112 -1.751 1.00 80.81 114 ASN A N 1
ATOM 946 C CA . ASN A 1 114 ? 10.734 -12.985 -0.575 1.00 80.81 114 ASN A CA 1
ATOM 947 C C . ASN A 1 114 ? 10.694 -12.225 0.762 1.00 80.81 114 ASN A C 1
ATOM 949 O O . ASN A 1 114 ? 10.571 -12.845 1.815 1.00 80.81 114 ASN A O 1
ATOM 953 N N . GLY A 1 115 ? 10.749 -10.888 0.742 1.00 79.44 115 GLY A N 1
ATOM 954 C CA . GLY A 1 115 ? 10.723 -10.059 1.952 1.00 79.44 115 GLY A CA 1
ATOM 955 C C . GLY A 1 115 ? 9.372 -10.029 2.681 1.00 79.44 115 GLY A C 1
ATOM 956 O O . GLY A 1 115 ? 8.358 -10.511 2.188 1.00 79.44 115 GLY A O 1
ATOM 957 N N . PHE A 1 116 ? 9.323 -9.438 3.873 1.00 76.00 116 PHE A N 1
ATOM 958 C CA . PHE A 1 116 ? 8.118 -9.443 4.721 1.00 76.00 116 PHE A CA 1
ATOM 959 C C . PHE A 1 116 ? 7.191 -8.231 4.542 1.00 76.00 116 PHE A C 1
ATOM 961 O O . PHE A 1 116 ? 6.174 -8.149 5.226 1.00 76.00 116 PHE A O 1
ATOM 968 N N . GLY A 1 117 ? 7.514 -7.293 3.649 1.00 76.25 117 GLY A N 1
ATOM 969 C CA . GLY A 1 117 ? 6.723 -6.069 3.518 1.00 76.25 117 GLY A CA 1
ATOM 970 C C . GLY A 1 117 ? 7.090 -5.000 4.553 1.00 76.25 117 GLY A C 1
ATOM 971 O O . GLY A 1 117 ? 6.229 -4.250 5.005 1.00 76.25 117 GLY A O 1
ATOM 972 N N . ALA A 1 118 ? 8.344 -4.956 5.020 1.00 75.94 118 ALA A N 1
ATOM 973 C CA . ALA A 1 118 ? 8.758 -3.997 6.049 1.00 75.94 118 ALA A CA 1
ATOM 974 C C . ALA A 1 118 ? 8.620 -2.538 5.570 1.00 75.94 118 ALA A C 1
ATOM 976 O O . ALA A 1 118 ? 8.314 -1.654 6.377 1.00 75.94 118 ALA A O 1
ATOM 977 N N . GLY A 1 119 ? 8.781 -2.294 4.263 1.00 74.69 119 GLY A N 1
ATOM 978 C CA . GLY A 1 119 ? 8.596 -0.980 3.651 1.00 74.69 119 GLY A CA 1
ATOM 979 C C . GLY A 1 119 ? 7.150 -0.487 3.722 1.00 74.69 119 GLY A C 1
ATOM 980 O O . GLY A 1 119 ? 6.920 0.719 3.866 1.00 74.69 119 GLY A O 1
ATOM 981 N N . ASN A 1 120 ? 6.175 -1.403 3.729 1.00 77.44 120 ASN A N 1
ATOM 982 C CA . ASN A 1 120 ? 4.755 -1.061 3.817 1.00 77.44 120 ASN A CA 1
ATOM 983 C C . ASN A 1 120 ? 4.392 -0.409 5.148 1.00 77.44 120 ASN A C 1
ATOM 985 O O . ASN A 1 120 ? 3.710 0.613 5.155 1.00 77.44 120 ASN A O 1
ATOM 989 N N . PHE A 1 121 ? 4.877 -0.942 6.271 1.00 73.25 121 PHE A N 1
ATOM 990 C CA . PHE A 1 121 ? 4.581 -0.365 7.587 1.00 73.25 121 PHE A CA 1
ATOM 991 C C . PHE A 1 121 ? 5.188 1.026 7.757 1.00 73.25 121 PHE A C 1
ATOM 993 O O . PHE A 1 121 ? 4.520 1.927 8.262 1.00 73.25 121 PHE A O 1
ATOM 1000 N N . LYS A 1 122 ? 6.427 1.218 7.290 1.00 76.38 122 LYS A N 1
ATOM 1001 C CA . LYS A 1 122 ? 7.084 2.527 7.323 1.00 76.38 122 LYS A CA 1
ATOM 1002 C C . LYS A 1 122 ? 6.341 3.547 6.457 1.00 76.38 122 LYS A C 1
ATOM 1004 O O . LYS A 1 122 ? 6.016 4.628 6.930 1.00 76.38 122 LYS A O 1
ATOM 1009 N N . SER A 1 123 ? 6.019 3.184 5.218 1.00 75.38 123 SER A N 1
ATOM 1010 C CA . SER A 1 123 ? 5.352 4.087 4.271 1.00 75.38 123 SER A CA 1
ATOM 1011 C C . SER A 1 123 ? 3.915 4.412 4.686 1.00 75.38 123 SER A C 1
ATOM 1013 O O . SER A 1 123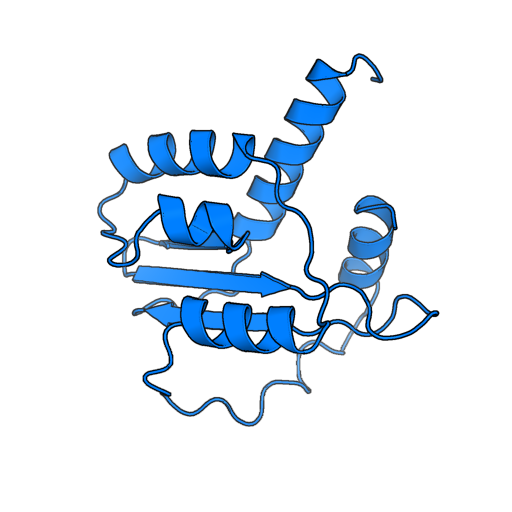 ? 3.452 5.533 4.496 1.00 75.38 123 SER A O 1
ATOM 1015 N N . LEU A 1 124 ? 3.212 3.450 5.292 1.00 72.31 124 LEU A N 1
ATOM 1016 C CA . LEU A 1 124 ? 1.901 3.684 5.889 1.00 72.31 124 LEU A CA 1
ATOM 1017 C C . LEU A 1 124 ? 1.997 4.701 7.033 1.00 72.31 124 LEU A C 1
ATOM 1019 O O . LEU A 1 124 ? 1.168 5.602 7.114 1.00 72.31 124 LEU A O 1
ATOM 1023 N N . PHE A 1 125 ? 3.015 4.581 7.889 1.00 73.31 125 PHE A N 1
ATOM 1024 C CA . PHE A 1 125 ? 3.246 5.512 8.990 1.00 73.31 125 PHE A CA 1
ATOM 1025 C C . PHE A 1 125 ? 3.560 6.927 8.488 1.00 73.31 125 PHE A C 1
ATOM 1027 O O . PHE A 1 125 ? 2.873 7.864 8.884 1.00 73.31 125 PHE A O 1
ATOM 1034 N N . GLU A 1 126 ? 4.489 7.068 7.538 1.00 76.00 126 GLU A N 1
ATOM 1035 C CA . GLU A 1 126 ? 4.824 8.357 6.909 1.00 76.00 126 GLU A CA 1
ATOM 1036 C C . GLU A 1 126 ? 3.580 9.037 6.307 1.00 76.00 126 GLU A C 1
ATOM 1038 O O . GLU A 1 126 ? 3.378 10.242 6.456 1.00 76.00 126 GLU A O 1
ATOM 1043 N N . ALA A 1 127 ? 2.703 8.265 5.658 1.00 74.31 127 ALA A N 1
ATOM 1044 C CA . ALA A 1 127 ? 1.485 8.796 5.055 1.00 74.31 127 ALA A CA 1
ATOM 1045 C C . ALA A 1 127 ? 0.445 9.250 6.100 1.00 74.31 127 ALA A C 1
ATOM 1047 O O . ALA A 1 127 ? -0.260 10.239 5.878 1.00 74.31 127 ALA A O 1
ATOM 1048 N N . ILE A 1 128 ? 0.367 8.562 7.245 1.00 73.81 128 ILE A N 1
ATOM 1049 C CA . ILE A 1 128 ? -0.479 8.950 8.384 1.00 73.81 128 ILE A CA 1
ATOM 1050 C C . ILE A 1 128 ? 0.061 10.213 9.053 1.00 73.81 128 ILE A C 1
ATOM 1052 O O . ILE A 1 128 ? -0.716 11.130 9.314 1.00 73.81 128 ILE A O 1
ATOM 1056 N N . GLU A 1 129 ? 1.368 10.286 9.307 1.00 73.81 129 GLU A N 1
ATOM 1057 C CA . GLU A 1 129 ? 2.012 11.479 9.868 1.00 73.81 129 GLU A CA 1
ATOM 1058 C C . GLU A 1 129 ? 1.794 12.695 8.964 1.00 73.81 129 GLU A C 1
ATOM 1060 O O . GLU A 1 129 ? 1.435 13.770 9.444 1.00 73.81 129 GLU A O 1
ATOM 1065 N N . LEU A 1 130 ? 1.909 12.517 7.644 1.00 75.12 130 LEU A N 1
ATOM 1066 C CA . LEU A 1 130 ? 1.632 13.573 6.673 1.00 75.12 130 LEU A CA 1
ATOM 1067 C C . LEU A 1 130 ? 0.181 14.073 6.760 1.00 75.12 130 LEU A C 1
ATOM 1069 O O . LEU A 1 130 ? -0.062 15.278 6.694 1.00 75.12 130 LEU A O 1
ATOM 1073 N N . GLU A 1 131 ? -0.800 13.180 6.919 1.00 74.25 131 GLU A N 1
ATOM 1074 C CA . GLU A 1 131 ? -2.190 13.596 7.139 1.00 74.25 131 GLU A CA 1
ATOM 1075 C C . GLU A 1 131 ? -2.402 14.287 8.490 1.00 74.25 131 GLU A C 1
ATOM 1077 O O . GLU A 1 131 ? -3.164 15.251 8.565 1.00 74.25 131 GLU A O 1
ATOM 1082 N N . GLN A 1 132 ? -1.749 13.822 9.556 1.00 71.56 132 GLN A N 1
ATOM 1083 C CA . GLN A 1 132 ? -1.835 14.447 10.878 1.00 71.56 132 GLN A CA 1
ATOM 1084 C C . GLN A 1 132 ? -1.246 15.861 10.868 1.00 71.56 132 GLN A C 1
ATOM 1086 O O . GLN A 1 132 ? -1.880 16.788 11.376 1.00 71.56 132 GLN A O 1
ATOM 1091 N N . ALA A 1 133 ? -0.101 16.051 10.208 1.00 71.19 133 ALA A N 1
ATOM 1092 C CA . ALA A 1 133 ? 0.515 17.357 10.012 1.00 71.19 133 ALA A CA 1
ATOM 1093 C C . ALA A 1 133 ? -0.400 18.305 9.217 1.00 71.19 133 ALA A C 1
ATOM 1095 O O . ALA A 1 133 ? -0.577 19.458 9.605 1.00 71.19 133 ALA A O 1
ATOM 1096 N N . LYS A 1 134 ? -1.067 17.811 8.160 1.00 73.19 134 LYS A N 1
ATOM 1097 C CA . LYS A 1 134 ? -2.073 18.586 7.401 1.00 73.19 134 LYS A CA 1
ATOM 1098 C C . LYS A 1 134 ? -3.277 19.004 8.255 1.00 73.19 134 LYS A C 1
ATOM 1100 O O . LYS A 1 134 ? -3.892 20.027 7.968 1.00 73.19 134 LYS A O 1
ATOM 1105 N N . ARG A 1 135 ? -3.629 18.222 9.282 1.00 67.31 135 ARG A N 1
ATOM 1106 C CA . ARG A 1 135 ? -4.741 18.512 10.207 1.00 67.31 135 ARG A CA 1
ATOM 1107 C C . ARG A 1 135 ? -4.346 19.428 11.374 1.00 67.31 135 ARG A C 1
ATOM 1109 O O . ARG A 1 135 ? -5.237 19.861 12.094 1.00 67.31 135 ARG A O 1
ATOM 1116 N N . GLY A 1 136 ? -3.060 19.752 11.532 1.00 50.28 136 GLY A N 1
ATOM 1117 C CA . GLY A 1 136 ? -2.574 20.758 12.481 1.00 50.28 136 GLY A CA 1
ATOM 1118 C C . GLY A 1 136 ? -2.445 20.311 13.944 1.00 50.28 136 GLY A C 1
ATOM 1119 O O . GLY A 1 136 ? -2.400 21.174 14.813 1.00 50.28 136 GLY A O 1
ATOM 1120 N N . ASN A 1 137 ? -2.373 19.003 14.231 1.00 47.53 137 ASN A N 1
ATOM 1121 C CA . ASN A 1 137 ? -2.326 18.467 15.606 1.00 47.53 137 ASN A CA 1
ATOM 1122 C C . ASN A 1 137 ? -0.964 17.839 15.978 1.00 47.53 137 ASN A C 1
ATOM 1124 O O . ASN A 1 137 ? -0.932 16.694 16.430 1.00 47.53 137 ASN A O 1
ATOM 1128 N N . LEU A 1 138 ? 0.141 18.562 15.773 1.00 47.66 138 LEU A N 1
ATOM 1129 C CA . LEU A 1 138 ? 1.454 18.214 16.346 1.00 47.66 138 LEU A CA 1
ATOM 1130 C C . LEU A 1 138 ? 1.665 18.944 17.675 1.00 47.66 138 LEU A C 1
ATOM 1132 O O . LEU A 1 138 ? 1.481 20.181 17.686 1.00 47.66 138 LEU A O 1
#